Protein AF-A0A645GLT3-F1 (afdb_monomer)

InterPro domains:
  IPR036866 Ribonuclease Z/Hydroxyacylglutathione hydrolase-like [G3DSA:3.60.15.10] (2-84)

Sequence (84 aa):
MTKEFLDEYGLSYDCREQFLSGLERLKREKVNLVLGNHINNNRLEEKYRRMQAGGPNPFLDNREWISFLEQCRKNLLDLMENEK

Solvent-accessible surface area (backbone atoms only — not comparable to full-atom values): 5074 Å² total; per-residue (Å²): 136,50,69,68,59,30,62,76,70,71,48,69,72,60,59,57,55,54,49,53,53,48,46,63,58,56,64,72,56,92,50,52,60,71,82,44,96,46,62,74,72,54,42,45,68,62,32,51,53,46,48,73,70,56,78,75,68,60,63,63,40,71,57,51,55,53,53,47,46,50,50,54,50,47,55,52,52,56,54,60,70,69,59,131

Radius of gyration: 16.42 Å; Cα contacts (8 Å, |Δi|>4): 52; chains: 1; bounding box: 37×24×45 Å

Organism: NCBI:txid1076179

Mean predicted aligned error: 3.72 Å

Nearest PDB structures (foldseek):
  8vlc-assembly1_A  TM=9.136E-01  e=7.873E-03  Salmonella enterica subsp. enterica serovar Typhimurium
  6dr8-assembly1_A  TM=8.963E-01  e=8.383E-03  Cronobacter sakazakii
  1k07-assembly1_A  TM=8.729E-01  e=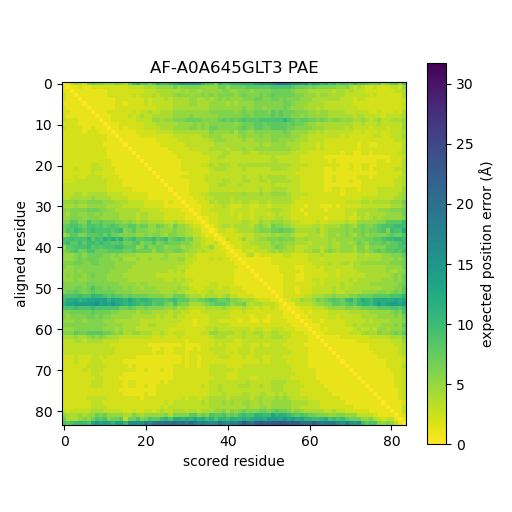8.383E-03  Fluoribacter gormanii
  6dq2-assembly1_A  TM=8.230E-01  e=1.302E-02  Cronobacter sakazakii
  8u00-assembly2_B  TM=8.230E-01  e=1.782E-02  Caulobacter vibrioides CB15

pLDDT: mean 93.38, std 4.64, range [66.94, 98.19]

Foldseek 3Di:
DAPCVCVVVVHDPCVLVVLLVVLVVQLPDQDQFDDDPDCVLQVVVVQVVVVVVDDPRSRGDRCSSNVSSVVVVVVSVVSHVPHD

Structure (mmCIF, N/CA/C/O backbone):
data_AF-A0A645GLT3-F1
#
_entry.id   AF-A0A645GLT3-F1
#
loop_
_atom_site.group_PDB
_atom_site.id
_atom_site.type_symbol
_atom_site.label_atom_id
_atom_site.label_alt_id
_atom_site.label_comp_id
_atom_site.label_asym_id
_atom_site.label_entity_id
_atom_site.label_seq_id
_atom_site.pdbx_PDB_ins_code
_atom_site.Cartn_x
_atom_site.Cartn_y
_atom_site.Cartn_z
_atom_site.occupancy
_atom_site.B_iso_or_equiv
_atom_site.auth_seq_id
_atom_site.auth_comp_id
_atom_site.auth_asym_id
_atom_site.auth_atom_id
_atom_site.pdbx_PDB_model_num
ATOM 1 N N . MET A 1 1 ? -6.726 7.742 9.238 1.00 82.44 1 MET A N 1
ATOM 2 C CA . MET A 1 1 ? -7.905 7.258 9.987 1.00 82.44 1 MET A CA 1
ATOM 3 C C . MET A 1 1 ? -7.525 7.184 11.459 1.00 82.44 1 MET A C 1
ATOM 5 O O . MET A 1 1 ? -7.460 6.087 12.002 1.00 82.44 1 MET A O 1
ATOM 9 N N . THR A 1 2 ? -7.180 8.324 12.068 1.00 92.06 2 THR A N 1
ATOM 10 C CA . THR A 1 2 ? -6.785 8.348 13.486 1.00 92.06 2 THR A CA 1
ATOM 11 C C . THR A 1 2 ? -7.994 8.086 14.372 1.00 92.06 2 THR A C 1
ATOM 13 O O . THR A 1 2 ? -9.127 8.242 13.914 1.00 92.06 2 THR A O 1
ATOM 16 N N . LYS A 1 3 ? -7.759 7.663 15.611 1.00 93.50 3 LYS A N 1
ATOM 17 C CA . LYS A 1 3 ? -8.806 7.391 16.599 1.00 93.50 3 LYS A CA 1
ATOM 18 C C . LYS A 1 3 ? -9.669 8.630 16.806 1.00 93.50 3 LYS A C 1
ATOM 20 O O . LYS A 1 3 ? -10.882 8.548 16.675 1.00 93.50 3 LYS A O 1
ATOM 25 N N . GLU A 1 4 ? -9.028 9.788 16.967 1.00 94.38 4 GLU A N 1
ATOM 26 C CA . GLU A 1 4 ? -9.700 11.078 17.148 1.00 94.38 4 GLU A CA 1
ATOM 27 C C . GLU A 1 4 ? -10.627 11.399 15.975 1.00 94.38 4 GLU A C 1
ATOM 29 O O . GLU A 1 4 ? -11.760 11.809 16.186 1.00 94.38 4 GLU A O 1
ATOM 34 N N . PHE A 1 5 ? -10.178 11.159 14.738 1.00 94.38 5 PHE A N 1
ATOM 35 C CA . PHE A 1 5 ? -11.002 11.380 13.551 1.00 94.38 5 PHE A CA 1
ATOM 36 C C . PHE A 1 5 ? -12.189 10.411 13.494 1.00 94.38 5 PHE A C 1
ATOM 38 O O . PHE A 1 5 ? -13.289 10.797 13.115 1.00 94.38 5 PHE A O 1
ATOM 45 N N . LEU A 1 6 ? -11.991 9.137 13.839 1.00 95.50 6 LEU A N 1
ATOM 46 C CA . LEU A 1 6 ? -13.097 8.178 13.832 1.00 95.50 6 LEU A CA 1
ATOM 47 C C . LEU A 1 6 ? -14.138 8.524 14.902 1.00 95.50 6 LEU A C 1
ATOM 49 O O . LEU A 1 6 ? -15.330 8.503 14.602 1.00 95.50 6 LEU A O 1
ATOM 53 N N . ASP A 1 7 ? -13.692 8.916 16.095 1.00 95.44 7 ASP A N 1
ATOM 54 C CA . ASP A 1 7 ? -14.564 9.334 17.193 1.00 95.44 7 ASP A CA 1
ATOM 55 C C . ASP A 1 7 ? -15.313 10.637 16.871 1.00 95.44 7 ASP A C 1
ATOM 57 O O . ASP A 1 7 ? -16.529 10.701 17.055 1.00 95.44 7 ASP A O 1
ATOM 61 N N . GLU A 1 8 ? -14.621 11.655 16.339 1.00 96.94 8 GLU A N 1
ATOM 62 C CA . GLU A 1 8 ? -15.204 12.961 15.980 1.00 96.94 8 GLU A CA 1
ATOM 63 C C . GLU A 1 8 ? -16.378 12.818 15.004 1.00 96.94 8 GLU A C 1
ATOM 65 O O . GLU A 1 8 ? -17.401 13.488 15.151 1.00 96.94 8 GLU A O 1
ATOM 70 N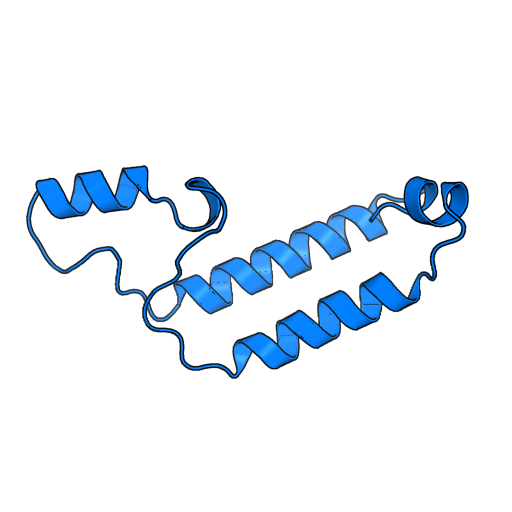 N . TYR A 1 9 ? -16.250 11.914 14.030 1.00 96.81 9 TYR A N 1
ATOM 71 C CA . TYR A 1 9 ? -17.248 11.717 12.977 1.00 96.81 9 TYR A CA 1
ATOM 72 C C . TYR A 1 9 ? -18.145 10.487 13.195 1.00 96.81 9 TYR A C 1
ATOM 74 O O . TYR A 1 9 ? -18.946 10.161 12.317 1.00 96.81 9 TYR A O 1
ATOM 82 N N . GLY A 1 10 ? -18.038 9.798 14.339 1.00 95.44 10 GLY A N 1
ATOM 83 C CA . GLY A 1 10 ? -18.840 8.607 14.650 1.00 95.44 10 GLY A CA 1
ATOM 84 C C . GLY A 1 10 ? -18.649 7.453 13.656 1.00 95.44 10 GLY A C 1
ATOM 85 O O . GLY A 1 10 ? -19.595 6.722 13.354 1.00 95.44 10 GLY A O 1
ATOM 86 N N . LEU A 1 11 ? -17.444 7.314 13.100 1.00 95.75 11 LEU A N 1
ATOM 87 C CA . LEU A 1 11 ? -17.104 6.290 12.116 1.00 95.75 11 LEU A CA 1
ATOM 88 C C . LEU A 1 11 ? -16.700 4.980 12.802 1.00 95.75 11 LEU A C 1
ATOM 90 O O . LEU A 1 11 ? -16.033 4.971 13.833 1.00 95.75 11 LEU A O 1
ATOM 94 N N . SER A 1 12 ? -17.063 3.851 12.193 1.00 95.88 12 SER A N 1
ATOM 95 C CA . SER A 1 12 ? -16.682 2.534 12.709 1.00 95.88 12 SER A CA 1
ATOM 96 C C . SER A 1 12 ?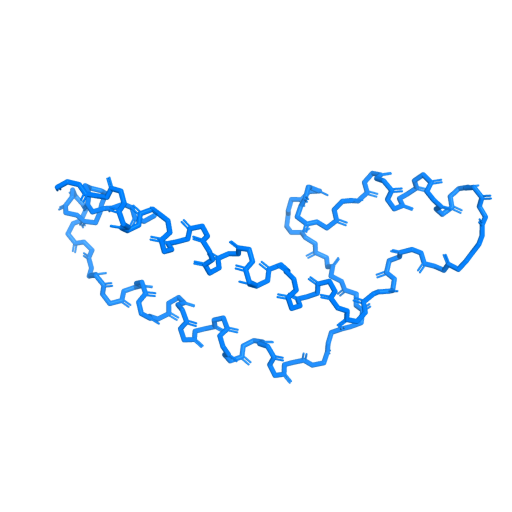 -15.178 2.286 12.586 1.00 95.88 12 SER A C 1
ATOM 98 O O . SER A 1 12 ? -14.594 2.480 11.519 1.00 95.88 12 SER A O 1
ATOM 100 N N . TYR A 1 13 ? -14.576 1.739 13.643 1.00 94.62 13 TYR A N 1
ATOM 101 C CA . TYR A 1 13 ? -13.189 1.262 13.654 1.00 94.62 13 TYR A CA 1
ATOM 102 C C . TYR A 1 13 ? -12.937 0.100 12.683 1.00 94.62 13 TYR A C 1
ATOM 104 O O . TYR A 1 13 ? -11.803 -0.089 12.239 1.00 94.62 13 TYR A O 1
ATOM 112 N N . ASP A 1 14 ? -13.995 -0.617 12.287 1.00 95.94 14 ASP A N 1
ATOM 113 C CA . ASP A 1 14 ? -13.958 -1.693 11.286 1.00 95.94 14 ASP A CA 1
ATOM 114 C C . ASP A 1 14 ? -13.370 -1.224 9.942 1.00 95.94 14 ASP A C 1
ATOM 116 O O . ASP A 1 14 ? -12.748 -2.000 9.220 1.00 95.94 14 ASP A O 1
ATOM 120 N N . CYS A 1 15 ? -13.445 0.075 9.619 1.00 94.81 15 CYS A N 1
ATOM 121 C CA . CYS A 1 15 ? -12.831 0.608 8.400 1.00 94.81 15 CYS A CA 1
ATOM 122 C C . CYS A 1 15 ? -11.315 0.327 8.320 1.00 94.81 15 CYS A C 1
ATOM 124 O O . CYS A 1 15 ? -10.765 0.202 7.224 1.00 94.81 15 CYS A O 1
ATOM 126 N N . ARG A 1 16 ? -10.631 0.197 9.467 1.00 95.88 16 ARG A N 1
ATOM 127 C CA . ARG A 1 16 ? -9.203 -0.152 9.543 1.00 95.88 16 ARG A CA 1
ATOM 128 C C . ARG A 1 16 ? -8.966 -1.613 9.164 1.00 95.88 16 ARG A C 1
ATOM 130 O O . ARG A 1 16 ? -8.049 -1.899 8.397 1.00 95.88 16 ARG A O 1
ATOM 137 N N . GLU A 1 17 ? -9.809 -2.523 9.644 1.00 96.31 17 GLU A N 1
ATOM 138 C CA . GLU A 1 17 ? -9.745 -3.951 9.306 1.00 96.31 17 GLU A CA 1
ATOM 139 C C . GLU A 1 17 ? -10.115 -4.191 7.838 1.00 96.31 17 GLU A C 1
ATOM 141 O O . GLU A 1 17 ? -9.418 -4.917 7.119 1.00 96.31 17 GLU A O 1
ATOM 146 N N . GLN A 1 18 ? -11.152 -3.508 7.347 1.00 97.38 18 GLN A N 1
ATOM 147 C CA . GLN A 1 18 ? -11.525 -3.515 5.932 1.00 97.38 18 GLN A CA 1
ATOM 148 C C . GLN A 1 18 ? -10.393 -2.990 5.041 1.00 97.38 18 GLN A C 1
ATOM 150 O O . GLN A 1 18 ? -10.113 -3.559 3.985 1.00 97.38 18 GLN A O 1
ATOM 155 N N . PHE A 1 19 ? -9.692 -1.939 5.474 1.00 97.50 19 PHE A N 1
ATOM 156 C CA . PHE A 1 19 ? -8.529 -1.434 4.753 1.00 97.50 19 PHE A CA 1
ATOM 157 C C . PHE A 1 19 ? -7.410 -2.482 4.690 1.00 97.50 19 PHE A C 1
ATOM 159 O O . PHE A 1 19 ? -6.949 -2.810 3.597 1.00 97.50 19 PHE A O 1
ATOM 166 N N . LEU A 1 20 ? -7.009 -3.058 5.830 1.00 98.00 20 LEU A N 1
ATOM 167 C CA . LEU A 1 20 ? -5.942 -4.067 5.894 1.00 98.00 20 LEU A CA 1
ATOM 168 C C . LEU A 1 20 ? -6.275 -5.329 5.084 1.00 98.00 20 LEU A C 1
ATOM 170 O O . LEU A 1 20 ? -5.445 -5.802 4.307 1.00 98.00 20 LEU A O 1
ATOM 174 N N . SER A 1 21 ? -7.497 -5.847 5.209 1.00 98.06 21 SER A N 1
ATOM 175 C CA . SER A 1 21 ? -7.960 -6.997 4.421 1.00 98.06 21 SER A CA 1
ATOM 176 C C . SER A 1 21 ? -8.020 -6.681 2.922 1.00 98.06 21 SER A C 1
ATOM 178 O O . SER A 1 21 ? -7.648 -7.517 2.093 1.00 98.06 21 SER A O 1
ATOM 180 N N . GLY A 1 22 ? -8.400 -5.451 2.565 1.00 98.19 22 GLY A N 1
ATOM 181 C CA . GLY A 1 22 ? -8.327 -4.934 1.204 1.00 98.19 22 GLY A CA 1
ATOM 182 C C . GLY A 1 22 ? -6.908 -4.986 0.635 1.00 98.19 22 GLY A C 1
ATOM 183 O O . GLY A 1 22 ? -6.730 -5.457 -0.490 1.00 98.19 22 GLY A O 1
ATOM 184 N N . LEU A 1 23 ? -5.895 -4.582 1.411 1.00 98.00 23 LEU A N 1
ATOM 185 C CA . LEU A 1 23 ? -4.491 -4.675 0.994 1.00 98.00 23 LEU A CA 1
ATOM 186 C C . LEU A 1 23 ? -4.073 -6.131 0.736 1.00 98.00 23 LEU A C 1
ATOM 188 O O . LEU A 1 23 ? -3.495 -6.414 -0.312 1.00 98.00 23 LEU A O 1
ATOM 192 N N . GLU A 1 24 ? -4.404 -7.067 1.631 1.00 98.06 24 GLU A N 1
ATOM 193 C CA . GLU A 1 24 ? -4.063 -8.490 1.448 1.00 98.06 24 GLU A CA 1
ATOM 194 C C . GLU A 1 24 ? -4.740 -9.111 0.222 1.00 98.06 24 GLU A C 1
ATOM 196 O O . GLU A 1 24 ? -4.134 -9.912 -0.497 1.00 98.06 24 GLU A O 1
ATOM 201 N N . ARG A 1 25 ? -5.987 -8.718 -0.061 1.00 98.12 25 ARG A N 1
ATOM 202 C CA . ARG A 1 25 ? -6.675 -9.118 -1.294 1.00 98.12 25 ARG A CA 1
ATOM 203 C C . ARG A 1 25 ? -5.925 -8.604 -2.522 1.00 98.12 25 ARG A C 1
ATOM 205 O O . ARG A 1 25 ? -5.668 -9.373 -3.445 1.00 98.12 25 ARG A O 1
ATOM 212 N N . LEU A 1 26 ? -5.555 -7.325 -2.519 1.00 97.00 26 LEU A N 1
ATOM 213 C CA . LEU A 1 26 ? -4.908 -6.656 -3.648 1.00 97.00 26 LEU A CA 1
ATOM 214 C C . LEU A 1 26 ? -3.507 -7.195 -3.970 1.00 97.00 26 LEU A C 1
ATOM 216 O O . LEU A 1 26 ? -3.095 -7.134 -5.128 1.00 97.00 26 LEU A O 1
ATOM 220 N N . LYS A 1 27 ? -2.791 -7.777 -2.999 1.00 96.25 27 LYS A N 1
ATOM 221 C CA . LYS A 1 27 ? -1.499 -8.448 -3.248 1.00 96.25 27 LYS A CA 1
ATOM 222 C C . LYS A 1 27 ? -1.604 -9.641 -4.203 1.00 96.25 27 LYS A C 1
ATOM 224 O O . LYS A 1 27 ? -0.594 -10.063 -4.758 1.00 96.25 27 LYS A O 1
ATOM 229 N N . ARG A 1 28 ? -2.803 -10.203 -4.385 1.00 96.19 28 ARG A N 1
ATOM 230 C CA . ARG A 1 28 ? -3.048 -11.344 -5.283 1.00 96.19 28 ARG A CA 1
ATOM 231 C C . ARG A 1 28 ? -3.204 -10.926 -6.744 1.00 96.19 28 ARG A C 1
ATOM 233 O O . ARG A 1 28 ? -3.158 -11.782 -7.624 1.00 96.19 28 ARG A O 1
ATOM 240 N N . GLU A 1 29 ? -3.387 -9.635 -7.002 1.00 95.75 29 GLU A N 1
ATOM 241 C CA . GLU A 1 29 ? -3.543 -9.107 -8.352 1.00 95.75 29 GLU A CA 1
ATOM 242 C C . GLU A 1 29 ? -2.197 -9.075 -9.081 1.00 95.75 29 GLU A C 1
ATOM 244 O O . GLU A 1 29 ? -1.177 -8.628 -8.546 1.00 95.75 29 GLU A O 1
ATOM 249 N N . LYS A 1 30 ? -2.190 -9.514 -10.342 1.00 94.50 30 LYS A N 1
ATOM 250 C CA . LYS A 1 30 ? -1.003 -9.421 -11.195 1.00 94.50 30 LYS A CA 1
ATOM 251 C C . LYS A 1 30 ? -0.883 -7.999 -11.741 1.00 94.50 30 LYS A C 1
ATOM 253 O O . LYS A 1 30 ? -1.595 -7.629 -12.670 1.00 94.50 30 LYS A O 1
ATOM 258 N N . VAL A 1 31 ? 0.058 -7.230 -11.198 1.00 95.25 31 VAL A N 1
ATOM 259 C CA 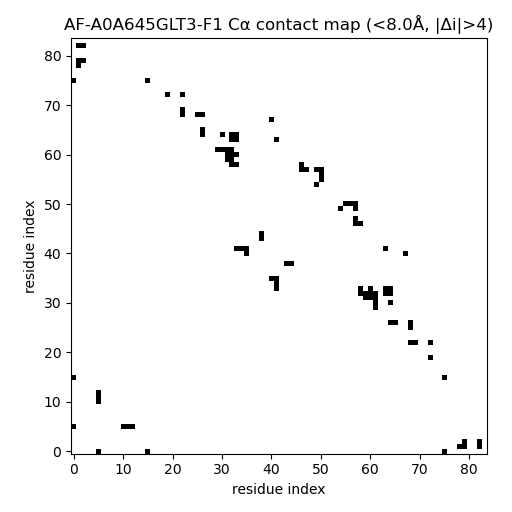. VAL A 1 31 ? 0.300 -5.837 -11.597 1.00 95.25 31 VAL A CA 1
ATOM 260 C C . VAL A 1 31 ? 1.704 -5.690 -12.174 1.00 95.25 31 VAL A C 1
ATOM 262 O O . VA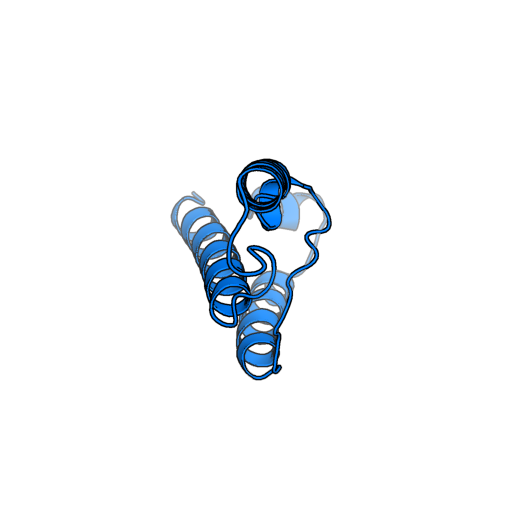L A 1 31 ? 2.695 -5.979 -11.509 1.00 95.25 31 VAL A O 1
ATOM 265 N N . ASN A 1 32 ? 1.784 -5.236 -13.426 1.00 92.81 32 ASN A N 1
ATOM 266 C CA . ASN A 1 32 ? 3.050 -4.986 -14.123 1.00 92.81 32 ASN A CA 1
ATOM 267 C C . ASN A 1 32 ? 3.454 -3.505 -14.133 1.00 92.81 32 ASN A C 1
ATOM 269 O O . ASN A 1 32 ? 4.624 -3.193 -14.334 1.00 92.81 32 ASN A O 1
ATOM 273 N N . LEU A 1 33 ? 2.489 -2.604 -13.941 1.00 92.00 33 LEU A N 1
ATOM 274 C CA . LEU A 1 33 ? 2.677 -1.159 -13.949 1.00 92.00 33 LEU A CA 1
ATOM 275 C C . LEU A 1 33 ? 1.769 -0.549 -12.887 1.00 92.00 33 LEU A C 1
ATOM 277 O O . LEU A 1 33 ? 0.557 -0.761 -12.912 1.00 92.00 33 LEU A O 1
ATOM 281 N N . VAL A 1 34 ? 2.351 0.226 -11.974 1.00 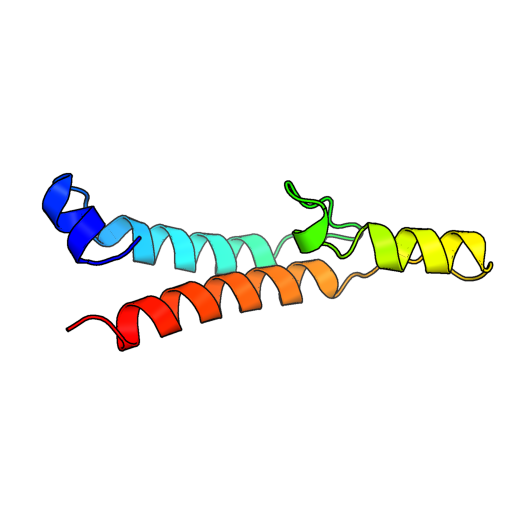92.25 34 VAL A N 1
ATOM 282 C CA . VAL A 1 34 ? 1.592 0.988 -10.980 1.00 92.25 34 VAL A CA 1
ATOM 283 C C . VAL A 1 34 ? 1.419 2.415 -11.474 1.00 92.25 34 VAL A C 1
ATOM 285 O O . VAL A 1 34 ? 2.393 3.150 -11.668 1.00 92.25 34 VAL A O 1
ATOM 288 N N . LEU A 1 35 ? 0.165 2.828 -11.642 1.00 89.56 35 LEU A N 1
ATOM 289 C CA . LEU A 1 35 ? -0.189 4.224 -11.854 1.00 89.56 35 LEU A CA 1
ATOM 290 C C . LEU A 1 35 ? -0.674 4.805 -10.527 1.00 89.56 35 LEU A C 1
ATOM 292 O O . LEU A 1 35 ? -1.784 4.534 -10.075 1.00 89.56 35 LEU A O 1
ATOM 296 N N . GLY A 1 36 ? 0.198 5.567 -9.873 1.00 84.19 36 GLY A N 1
ATOM 297 C CA . GLY A 1 36 ? -0.146 6.253 -8.638 1.00 84.19 36 GLY A CA 1
ATOM 298 C C . GLY A 1 36 ? -1.173 7.359 -8.878 1.00 84.19 36 GLY A C 1
ATOM 299 O O . GLY A 1 36 ? -1.065 8.092 -9.855 1.00 84.19 36 G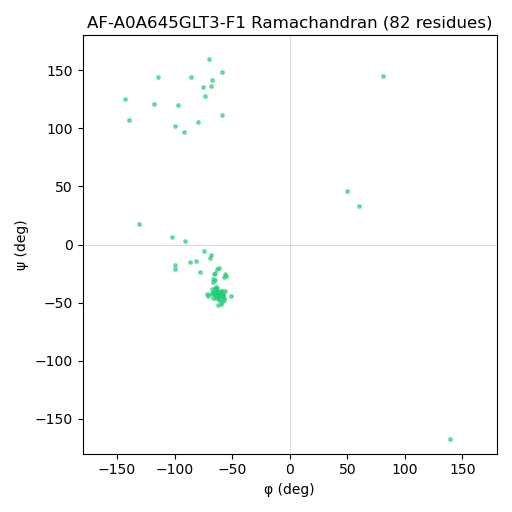LY A O 1
ATOM 300 N N . ASN A 1 37 ? -2.128 7.527 -7.959 1.00 86.19 37 ASN A N 1
ATOM 301 C CA . ASN A 1 37 ? -3.042 8.679 -7.982 1.00 86.19 37 ASN A CA 1
ATOM 302 C C . ASN A 1 37 ? -2.304 10.015 -7.752 1.00 86.19 37 ASN A C 1
ATOM 304 O O . ASN A 1 37 ? -2.683 11.052 -8.282 1.00 86.19 37 ASN A O 1
ATOM 308 N N . HIS A 1 38 ? -1.215 9.980 -6.980 1.00 87.44 38 HIS A N 1
ATOM 309 C CA . HIS A 1 38 ? -0.270 11.085 -6.845 1.00 87.44 38 HIS A CA 1
ATOM 310 C C . HIS A 1 38 ? 1.083 10.666 -7.418 1.00 87.44 38 HIS A C 1
ATOM 312 O O . HIS A 1 38 ? 1.502 9.522 -7.233 1.00 87.44 38 HIS A O 1
ATOM 318 N N . ILE A 1 39 ? 1.795 11.604 -8.049 1.00 84.56 39 ILE A N 1
ATOM 319 C CA . ILE A 1 39 ? 3.082 11.360 -8.730 1.00 84.56 39 ILE A CA 1
ATOM 320 C C . ILE A 1 39 ? 4.150 10.714 -7.828 1.00 84.56 39 ILE A C 1
ATOM 322 O O . ILE A 1 39 ? 5.020 9.986 -8.305 1.00 84.56 39 ILE A O 1
ATOM 326 N N . ASN A 1 40 ? 4.061 10.939 -6.515 1.00 85.25 40 ASN A N 1
ATOM 327 C CA . ASN A 1 40 ? 4.992 10.388 -5.533 1.00 85.25 40 ASN A CA 1
ATOM 328 C C . ASN A 1 40 ? 4.712 8.915 -5.207 1.00 85.25 40 ASN A C 1
ATOM 330 O O . ASN A 1 40 ? 5.633 8.202 -4.817 1.00 85.25 40 ASN A O 1
ATOM 334 N N . ASN A 1 41 ? 3.482 8.432 -5.415 1.00 82.62 41 ASN A N 1
ATOM 335 C CA . ASN A 1 41 ? 3.092 7.060 -5.072 1.00 82.62 41 ASN A CA 1
ATOM 336 C C . ASN A 1 41 ? 3.841 6.011 -5.907 1.00 82.62 41 ASN A C 1
ATOM 338 O O . ASN A 1 41 ? 3.988 4.878 -5.464 1.00 82.62 41 ASN A O 1
ATOM 342 N N . ASN A 1 42 ? 4.313 6.379 -7.101 1.00 85.88 42 ASN A N 1
ATOM 343 C CA . ASN A 1 42 ? 5.051 5.500 -8.014 1.00 85.88 42 ASN A CA 1
ATOM 344 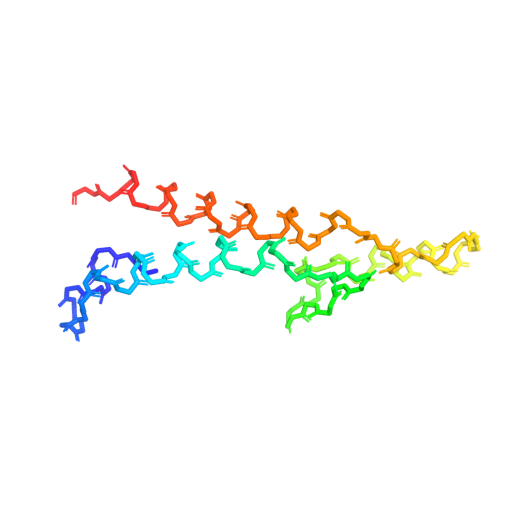C C . ASN A 1 42 ? 6.352 6.136 -8.541 1.00 85.88 42 ASN A C 1
ATOM 346 O O . ASN A 1 42 ? 6.881 5.700 -9.567 1.00 85.88 42 ASN A O 1
ATOM 350 N N . ARG A 1 43 ? 6.845 7.188 -7.864 1.00 90.56 43 ARG A N 1
ATOM 351 C CA . ARG A 1 43 ? 8.087 7.913 -8.197 1.00 90.56 43 ARG A CA 1
ATOM 352 C C . ARG A 1 43 ? 8.166 8.318 -9.676 1.00 90.56 43 ARG A C 1
ATOM 354 O O . ARG A 1 43 ? 9.192 8.125 -10.332 1.00 90.56 43 ARG A O 1
ATOM 361 N N . LEU A 1 44 ? 7.069 8.868 -10.203 1.00 91.25 44 LEU A N 1
ATOM 362 C CA . LEU A 1 44 ? 6.904 9.180 -11.627 1.00 91.25 44 LEU A CA 1
ATOM 363 C C . LEU A 1 44 ? 8.073 9.996 -12.195 1.00 91.25 44 LEU A C 1
ATOM 365 O O . LEU A 1 44 ? 8.582 9.680 -13.267 1.00 91.25 44 LEU A O 1
ATOM 369 N N . GLU A 1 45 ? 8.527 11.014 -11.465 1.00 92.00 45 GLU A N 1
ATOM 370 C CA . GLU A 1 45 ? 9.605 11.900 -11.911 1.00 92.00 45 GLU A CA 1
ATOM 371 C C . GLU A 1 45 ? 10.956 11.172 -12.048 1.00 92.00 45 GLU A C 1
ATOM 373 O O . GLU A 1 45 ? 11.665 11.335 -13.042 1.00 92.00 45 GLU A O 1
ATOM 378 N N . GLU A 1 46 ? 11.304 10.320 -11.078 1.00 92.62 46 GLU A N 1
ATOM 379 C CA . GLU A 1 46 ? 12.533 9.518 -11.103 1.00 92.62 46 GLU A CA 1
ATOM 380 C C . GLU A 1 46 ? 12.517 8.534 -12.279 1.00 92.62 46 GLU A C 1
ATOM 382 O O . GLU A 1 46 ? 13.496 8.412 -13.021 1.00 92.62 46 GLU A O 1
ATOM 387 N N . LYS A 1 47 ? 11.381 7.861 -12.489 1.00 93.75 47 LYS A N 1
ATOM 388 C CA . LYS A 1 47 ? 11.199 6.939 -13.614 1.00 93.75 47 LYS A CA 1
ATOM 389 C C . LYS A 1 47 ? 11.245 7.657 -14.952 1.00 93.75 47 LYS A C 1
ATOM 391 O O . LYS A 1 47 ? 11.877 7.156 -15.877 1.00 93.75 47 LYS A O 1
ATOM 396 N N . TYR A 1 48 ? 10.654 8.845 -15.050 1.00 93.38 48 TYR A N 1
ATOM 397 C CA . TYR A 1 48 ? 10.744 9.662 -16.254 1.00 93.38 48 TYR A CA 1
ATOM 398 C C . TYR A 1 48 ? 12.201 10.009 -16.583 1.00 93.38 48 TYR A C 1
ATOM 400 O O . TYR A 1 48 ? 12.637 9.797 -17.712 1.00 93.38 48 TYR A O 1
ATOM 408 N N . ARG A 1 49 ? 12.995 10.434 -15.590 1.00 94.56 49 ARG A N 1
ATOM 409 C CA . ARG A 1 49 ? 14.434 10.692 -15.777 1.00 94.56 49 ARG A CA 1
ATOM 410 C C . ARG A 1 49 ? 15.196 9.453 -16.260 1.00 94.56 49 ARG A C 1
ATOM 412 O O . ARG A 1 49 ? 16.002 9.560 -17.180 1.00 94.56 49 ARG A O 1
ATOM 419 N N . ARG A 1 50 ? 14.915 8.274 -15.694 1.00 94.50 50 ARG A N 1
ATOM 420 C CA . ARG A 1 50 ? 15.514 7.000 -16.143 1.00 94.50 50 ARG A CA 1
ATOM 421 C C . ARG A 1 50 ? 15.119 6.634 -17.570 1.00 94.50 50 ARG A C 1
ATOM 423 O O . ARG A 1 50 ? 15.955 6.152 -18.320 1.00 94.50 50 ARG A O 1
ATOM 430 N N . MET A 1 51 ? 13.868 6.888 -17.949 1.00 94.88 51 MET A N 1
ATOM 431 C CA . MET A 1 51 ? 13.391 6.646 -19.309 1.00 94.88 51 MET A CA 1
ATOM 432 C C . MET A 1 51 ? 14.142 7.529 -20.312 1.00 94.88 51 MET A C 1
ATOM 434 O O . MET A 1 51 ? 14.571 7.036 -21.350 1.00 94.88 51 MET A O 1
ATOM 438 N N . GLN A 1 52 ? 14.355 8.807 -19.977 1.00 96.06 52 GLN A N 1
ATOM 439 C CA . GLN A 1 52 ? 15.112 9.751 -20.810 1.00 96.06 52 GLN A CA 1
ATOM 440 C C . GLN A 1 52 ? 16.600 9.388 -20.932 1.00 96.06 52 GLN A C 1
ATOM 442 O O . GLN A 1 52 ? 17.200 9.617 -21.976 1.00 96.06 52 GLN A O 1
ATOM 447 N N . ALA A 1 53 ? 17.195 8.795 -19.893 1.00 95.00 53 ALA A N 1
ATOM 448 C CA . ALA A 1 53 ? 18.588 8.341 -19.917 1.00 95.00 53 ALA A CA 1
ATOM 449 C C . ALA A 1 53 ? 18.832 7.131 -20.847 1.00 95.00 53 ALA A C 1
ATOM 451 O O . ALA A 1 53 ? 19.983 6.806 -21.131 1.00 95.00 53 ALA A O 1
ATOM 452 N N . GLY A 1 54 ? 17.765 6.484 -21.329 1.00 90.88 54 GLY A N 1
ATOM 453 C CA . GLY A 1 54 ? 17.832 5.261 -22.122 1.00 90.88 54 GLY A CA 1
ATOM 454 C C . GLY A 1 54 ? 18.018 4.011 -21.255 1.00 90.88 54 GLY A C 1
ATOM 455 O O . GLY A 1 54 ? 18.672 4.033 -20.214 1.00 90.88 54 GLY A O 1
ATOM 456 N N . GLY A 1 55 ? 17.411 2.897 -21.670 1.00 88.56 55 GLY A N 1
ATOM 457 C CA . GLY A 1 55 ? 17.471 1.624 -20.947 1.00 88.56 55 GLY A CA 1
ATOM 458 C C . GLY A 1 55 ? 16.134 0.878 -20.922 1.00 88.56 55 GLY A C 1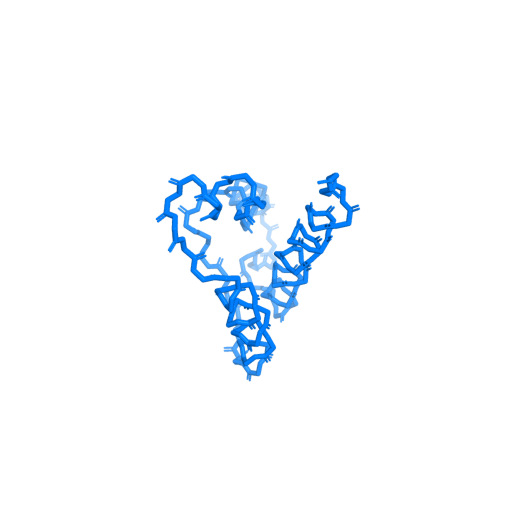
ATOM 459 O O . GLY A 1 55 ? 15.219 1.219 -21.676 1.00 88.56 55 GLY A O 1
ATOM 460 N N . PRO A 1 56 ? 16.010 -0.159 -20.072 1.00 91.44 56 PRO A N 1
ATOM 461 C CA . PRO A 1 56 ? 14.752 -0.870 -19.863 1.00 91.44 56 PRO A CA 1
ATOM 462 C C . PRO A 1 56 ? 13.648 0.073 -19.376 1.00 91.44 56 PRO A C 1
ATOM 464 O O . PRO A 1 56 ? 13.926 1.022 -18.645 1.00 91.44 56 PRO A O 1
ATOM 467 N N . ASN A 1 57 ? 12.394 -0.206 -19.743 1.00 93.44 57 ASN A N 1
ATOM 468 C CA . ASN A 1 57 ? 11.257 0.625 -19.346 1.00 93.44 57 ASN A CA 1
ATOM 469 C C . ASN A 1 57 ? 11.152 0.701 -17.803 1.00 93.44 57 ASN A C 1
ATOM 471 O O . ASN A 1 57 ? 10.795 -0.299 -17.176 1.00 93.44 57 ASN A O 1
ATOM 475 N N . PRO A 1 58 ? 11.405 1.869 -17.180 1.00 93.31 58 PRO A N 1
ATOM 476 C CA . PRO A 1 58 ? 11.469 2.000 -15.724 1.00 93.31 58 PRO A CA 1
ATOM 477 C C . PRO A 1 58 ? 10.091 1.960 -15.047 1.00 93.31 58 PRO A C 1
ATOM 479 O O . PRO A 1 58 ? 10.011 1.975 -13.820 1.00 93.31 58 PRO A O 1
ATOM 482 N N . PHE A 1 59 ? 9.006 1.933 -15.828 1.00 93.12 59 PHE A N 1
ATOM 483 C CA . PHE A 1 59 ? 7.635 1.803 -15.334 1.00 93.12 59 PHE A CA 1
ATOM 484 C C . PHE A 1 59 ? 7.193 0.353 -15.135 1.00 93.12 59 PHE A C 1
ATOM 486 O O . PHE A 1 59 ? 6.183 0.125 -14.474 1.00 93.12 59 PHE A O 1
ATOM 493 N N . LEU A 1 60 ? 7.932 -0.612 -15.690 1.00 94.06 60 LEU A N 1
ATOM 494 C CA . LEU A 1 60 ? 7.639 -2.031 -15.533 1.00 94.06 60 LEU A CA 1
ATOM 495 C C . LEU A 1 60 ? 8.400 -2.591 -14.327 1.00 94.06 60 LEU A C 1
ATOM 497 O O . LEU A 1 60 ? 9.570 -2.954 -14.434 1.00 94.06 60 LEU A O 1
ATOM 501 N N . ASP A 1 61 ? 7.724 -2.675 -13.182 1.00 92.06 61 ASP A N 1
ATOM 502 C CA . ASP A 1 61 ? 8.244 -3.324 -11.974 1.00 92.06 61 ASP A CA 1
ATOM 503 C C . ASP A 1 61 ? 7.142 -4.129 -11.277 1.00 92.06 61 ASP A C 1
ATOM 505 O O . ASP A 1 61 ? 6.255 -3.589 -10.615 1.00 92.06 61 ASP A O 1
ATOM 509 N N . ASN A 1 62 ? 7.239 -5.455 -11.382 1.00 92.12 62 ASN A N 1
ATOM 510 C CA . ASN A 1 62 ? 6.267 -6.388 -10.804 1.00 92.12 62 ASN A CA 1
ATOM 511 C C . ASN A 1 62 ? 6.287 -6.412 -9.263 1.00 92.12 62 ASN A C 1
ATOM 513 O O . ASN A 1 62 ? 5.438 -7.057 -8.651 1.00 92.12 62 ASN A O 1
ATOM 517 N N . ARG A 1 63 ? 7.265 -5.759 -8.622 1.00 92.69 63 ARG A N 1
ATOM 518 C CA . ARG A 1 63 ? 7.385 -5.681 -7.156 1.00 92.69 63 ARG A CA 1
ATOM 519 C C . ARG A 1 63 ? 6.850 -4.371 -6.594 1.00 92.69 63 ARG A C 1
ATOM 521 O O . ARG A 1 63 ? 6.603 -4.287 -5.389 1.00 92.69 63 ARG A O 1
ATOM 528 N N . GLU A 1 64 ? 6.682 -3.350 -7.432 1.00 94.31 64 GLU A N 1
ATOM 529 C CA . GLU A 1 64 ? 6.285 -2.017 -6.979 1.00 94.31 64 GLU A CA 1
ATOM 530 C C . GLU A 1 64 ? 4.903 -2.036 -6.330 1.00 94.31 64 GLU A C 1
ATOM 532 O O . GLU A 1 64 ? 4.713 -1.428 -5.280 1.00 94.31 64 GLU A O 1
ATOM 537 N N . TRP A 1 65 ? 3.963 -2.790 -6.906 1.00 95.12 65 TRP A N 1
ATOM 538 C CA . TRP A 1 65 ? 2.614 -2.902 -6.362 1.00 95.12 65 TRP A CA 1
ATOM 539 C C . TRP A 1 65 ? 2.612 -3.448 -4.936 1.00 95.12 65 TRP A C 1
ATOM 541 O O . TRP A 1 65 ? 2.052 -2.834 -4.032 1.00 95.12 65 TRP A O 1
ATOM 551 N N . ILE A 1 66 ? 3.317 -4.558 -4.716 1.00 95.62 66 ILE A N 1
ATOM 552 C CA . ILE A 1 66 ? 3.432 -5.169 -3.391 1.00 95.62 66 ILE A CA 1
ATOM 553 C C . ILE A 1 66 ? 4.118 -4.211 -2.414 1.00 95.62 66 ILE A C 1
ATOM 555 O O . ILE A 1 66 ? 3.642 -4.029 -1.298 1.00 95.62 66 ILE A O 1
ATOM 559 N N . SER A 1 67 ? 5.185 -3.540 -2.853 1.00 94.12 67 SER A N 1
ATOM 560 C CA . SER A 1 67 ? 5.918 -2.572 -2.026 1.00 94.12 67 SER A CA 1
ATOM 561 C C . SER A 1 67 ? 5.035 -1.392 -1.603 1.00 94.12 67 SER A C 1
ATOM 563 O O . SER A 1 67 ? 5.082 -0.963 -0.452 1.00 94.12 67 SER A O 1
ATOM 565 N N . PHE A 1 68 ? 4.198 -0.888 -2.514 1.00 94.25 68 PHE A N 1
ATOM 566 C CA . PHE A 1 68 ? 3.241 0.178 -2.225 1.00 94.25 68 PHE A CA 1
ATOM 567 C C . PHE A 1 68 ? 2.187 -0.264 -1.199 1.00 94.25 68 PHE A C 1
ATOM 569 O O . PHE A 1 68 ? 1.945 0.450 -0.225 1.00 94.25 68 PHE A O 1
ATOM 576 N N . LEU A 1 69 ? 1.610 -1.461 -1.364 1.00 96.19 69 LEU A N 1
ATOM 577 C CA . LEU A 1 69 ? 0.627 -2.003 -0.419 1.00 96.19 69 LEU A CA 1
ATOM 578 C C . LEU A 1 69 ? 1.223 -2.214 0.982 1.00 96.19 69 LEU A C 1
ATOM 580 O O . LEU A 1 69 ? 0.579 -1.876 1.974 1.00 96.19 69 LEU A O 1
ATOM 584 N N . GLU A 1 70 ? 2.457 -2.716 1.079 1.00 97.00 70 GLU A N 1
ATOM 585 C CA . GLU A 1 70 ? 3.149 -2.866 2.367 1.00 97.00 70 GLU A CA 1
ATOM 586 C C . GLU A 1 70 ? 3.429 -1.516 3.034 1.00 97.00 70 GLU A C 1
ATOM 588 O O . GLU A 1 70 ? 3.267 -1.384 4.247 1.00 97.00 70 GLU A O 1
ATOM 593 N N . GLN A 1 71 ? 3.776 -0.484 2.258 1.00 95.31 71 GLN A N 1
ATOM 594 C CA . GLN A 1 71 ? 3.940 0.864 2.801 1.00 95.31 71 GLN A CA 1
ATOM 595 C C . GLN A 1 71 ? 2.617 1.409 3.358 1.00 95.31 71 GLN A C 1
ATOM 597 O O . GLN A 1 71 ? 2.598 1.971 4.452 1.00 95.31 71 GLN A O 1
ATOM 602 N N . CYS A 1 72 ? 1.501 1.215 2.647 1.00 95.50 72 CYS A N 1
ATOM 603 C CA . CYS A 1 72 ? 0.172 1.585 3.139 1.00 95.50 72 CYS A CA 1
ATOM 604 C C . CYS A 1 72 ? -0.188 0.848 4.437 1.00 95.50 72 CYS A C 1
ATOM 606 O O . CYS A 1 72 ? -0.683 1.475 5.376 1.00 95.50 72 CYS A O 1
ATOM 608 N N . ARG A 1 73 ? 0.096 -0.460 4.505 1.00 97.75 73 ARG A N 1
ATOM 609 C CA . ARG A 1 73 ? -0.102 -1.279 5.709 1.00 97.75 73 ARG A CA 1
ATOM 610 C C . ARG A 1 73 ? 0.713 -0.735 6.877 1.00 97.75 73 ARG A C 1
ATOM 612 O O . ARG A 1 73 ? 0.150 -0.491 7.941 1.00 97.75 73 ARG A O 1
ATOM 619 N N . LYS A 1 74 ? 2.013 -0.511 6.666 1.00 97.44 74 LYS A N 1
ATOM 620 C CA . LYS A 1 74 ? 2.915 0.023 7.690 1.00 97.44 74 LYS A CA 1
ATOM 621 C C . LYS A 1 74 ? 2.418 1.369 8.216 1.00 97.44 74 LYS A C 1
ATOM 623 O O . LYS A 1 74 ? 2.298 1.528 9.421 1.00 97.44 74 LYS A O 1
ATOM 628 N N . ASN A 1 75 ? 2.054 2.292 7.325 1.00 95.75 75 ASN A N 1
ATOM 629 C CA . ASN A 1 75 ? 1.583 3.624 7.712 1.00 95.75 75 ASN A CA 1
ATOM 630 C C . ASN A 1 75 ? 0.344 3.574 8.618 1.00 95.75 75 ASN A C 1
ATOM 632 O O . ASN A 1 75 ? 0.247 4.369 9.548 1.00 95.75 75 ASN A O 1
ATOM 636 N N . LEU A 1 76 ? -0.608 2.670 8.352 1.00 96.25 76 LEU A N 1
ATOM 637 C CA . LEU A 1 76 ? -1.785 2.529 9.209 1.00 96.25 76 LEU A CA 1
ATOM 638 C C . LEU A 1 76 ? -1.426 1.914 10.567 1.00 96.25 76 LEU A C 1
ATOM 640 O O . LEU A 1 76 ? -1.894 2.413 11.585 1.00 96.25 76 LEU A O 1
ATOM 644 N N . LEU A 1 77 ? -0.599 0.864 10.588 1.00 96.19 77 LEU A N 1
ATOM 645 C CA . LEU A 1 77 ? -0.189 0.213 11.836 1.00 96.19 77 LEU A CA 1
ATOM 646 C C . LEU A 1 77 ? 0.626 1.153 12.728 1.00 96.19 77 LEU A C 1
ATOM 648 O O . LEU A 1 77 ? 0.322 1.259 13.911 1.00 96.19 77 LEU A O 1
ATOM 652 N N . ASP A 1 78 ? 1.583 1.886 12.152 1.00 96.12 78 ASP A N 1
ATOM 653 C CA . ASP A 1 78 ? 2.349 2.907 12.873 1.00 96.12 78 ASP A CA 1
ATOM 654 C C . ASP A 1 78 ? 1.406 3.971 13.458 1.00 96.12 78 ASP A C 1
ATOM 656 O O . ASP A 1 78 ? 1.576 4.413 14.590 1.00 96.12 78 ASP A O 1
ATOM 660 N N . LEU A 1 79 ? 0.400 4.398 12.688 1.00 94.50 79 LEU A N 1
ATOM 661 C CA . LEU A 1 79 ? -0.564 5.394 13.143 1.00 94.50 79 LEU A CA 1
ATOM 662 C C . LEU A 1 79 ? -1.391 4.865 14.322 1.00 94.50 79 LEU A C 1
ATOM 664 O O . LEU A 1 79 ? -1.547 5.592 15.291 1.00 94.50 79 LEU A O 1
ATOM 668 N N . MET A 1 80 ? -1.836 3.606 14.276 1.00 93.88 80 MET A N 1
ATOM 669 C CA . MET A 1 80 ? -2.575 2.954 15.367 1.00 93.88 80 MET A CA 1
ATOM 670 C C . MET A 1 80 ? -1.723 2.729 16.624 1.00 93.88 80 MET A C 1
ATOM 672 O O . MET A 1 80 ? -2.222 2.886 17.730 1.00 93.88 80 MET A O 1
ATOM 676 N N . GLU A 1 81 ? -0.447 2.365 16.477 1.00 94.00 81 GLU A N 1
ATOM 677 C CA . GLU A 1 81 ? 0.462 2.141 17.613 1.00 94.00 81 GLU A CA 1
ATOM 678 C C . GLU A 1 81 ? 0.768 3.439 18.378 1.00 94.00 81 GLU A C 1
ATOM 680 O O . GLU A 1 81 ? 0.991 3.417 19.586 1.00 94.00 81 GLU A O 1
ATOM 685 N N . ASN A 1 82 ? 0.743 4.579 17.683 1.00 91.75 82 ASN A N 1
ATOM 686 C CA . ASN A 1 82 ? 1.004 5.893 18.268 1.00 91.75 82 ASN A CA 1
ATOM 687 C C . ASN A 1 82 ? -0.263 6.611 18.781 1.00 91.75 82 ASN A C 1
ATOM 689 O O . ASN A 1 82 ? -0.165 7.754 19.239 1.00 91.75 82 ASN A O 1
ATOM 693 N N . GLU A 1 83 ? -1.437 5.974 18.718 1.00 88.69 83 GLU A N 1
ATOM 694 C CA . GLU A 1 83 ? -2.680 6.500 19.299 1.00 88.69 83 GLU A CA 1
ATOM 695 C C . GLU A 1 83 ? -2.641 6.382 20.830 1.00 88.69 83 GLU A C 1
ATOM 697 O O . GLU A 1 83 ? -2.361 5.314 21.375 1.00 88.69 83 GLU A O 1
ATOM 702 N N . LYS A 1 84 ? -2.905 7.490 21.533 1.00 66.94 84 LYS A N 1
ATOM 703 C CA . LYS A 1 84 ? -2.973 7.532 23.003 1.00 66.94 84 LYS A CA 1
ATOM 704 C C . LYS A 1 84 ? -4.387 7.274 23.539 1.00 66.94 84 LYS A C 1
ATOM 706 O O . LYS A 1 84 ? -5.404 7.521 22.842 1.00 66.94 84 LYS A O 1
#

Secondary structure (DSSP, 8-state):
--HHHHHHTT--THHHHHHHHHHHHHTTS--S----SSGGGGTHHHHHHHHHT-SS-TT--TTHHHHHHHHHHHHHHHHHHT--